Protein AF-A0A482TW90-F1 (afdb_monomer_lite)

Sequence (120 aa):
MTDFKKDTNNEIFQNAVLSLRLRFPVAEISRYTKESKGNISNFLNDKKPVPDTFLKTFAEAFKIDLKEFGYTNGLIKAETKNPPPESEGFFKEDYNRLINENDFLKETIRDLLKILVAKL

Secondary structure (DSSP, 8-state):
-------HHHHHHHHHHHHHT-SSHHHHHHHHH---HHHHHHHHTTSSPPPHHHHHHHHHHHT--GGGG--TTTTTS-S-S---TTHHHHHHHHHHHHHHH-HHHHHHHHHHHHHHHTT-

Organism: NCBI:txid2259594

Structure (mmCIF, N/CA/C/O backbone):
data_AF-A0A482TW90-F1
#
_entry.id   AF-A0A482TW90-F1
#
loop_
_atom_site.group_PDB
_atom_site.id
_atom_site.type_symbol
_atom_site.label_atom_id
_atom_site.label_alt_id
_atom_site.label_comp_id
_atom_site.label_asym_id
_atom_site.label_entity_id
_atom_site.label_seq_id
_atom_site.pdbx_PDB_ins_code
_atom_site.Cartn_x
_atom_site.Cartn_y
_atom_site.Cartn_z
_atom_site.occupancy
_atom_site.B_iso_or_equiv
_atom_site.auth_seq_id
_atom_site.auth_comp_id
_atom_site.auth_asym_id
_atom_site.auth_atom_id
_atom_site.pdbx_PDB_model_num
ATOM 1 N N . MET A 1 1 ? 16.167 -14.687 -19.739 1.00 35.12 1 MET A N 1
ATOM 2 C CA . MET A 1 1 ? 15.116 -13.861 -19.114 1.00 35.12 1 MET A CA 1
ATOM 3 C C . MET A 1 1 ? 15.840 -12.853 -18.252 1.00 35.12 1 MET A C 1
ATOM 5 O O . MET A 1 1 ? 16.715 -13.264 -17.508 1.00 35.12 1 MET A O 1
ATOM 9 N N . THR A 1 2 ? 15.604 -11.560 -18.446 1.00 42.88 2 THR A N 1
ATOM 10 C CA . THR A 1 2 ? 16.240 -10.531 -17.619 1.00 42.88 2 THR A CA 1
ATOM 11 C C . THR A 1 2 ? 15.508 -10.521 -16.286 1.00 42.88 2 THR A C 1
ATOM 13 O O . THR A 1 2 ? 14.333 -10.159 -16.249 1.00 42.88 2 THR A O 1
ATOM 16 N N . ASP A 1 3 ? 16.166 -10.973 -15.222 1.00 42.31 3 ASP A N 1
ATOM 17 C CA . ASP A 1 3 ? 15.658 -10.834 -13.862 1.00 42.31 3 ASP A CA 1
ATOM 18 C C . ASP A 1 3 ? 15.571 -9.337 -13.554 1.00 42.31 3 ASP A C 1
ATOM 20 O O . ASP A 1 3 ? 16.577 -8.666 -13.311 1.00 42.31 3 ASP A O 1
ATOM 24 N N . PHE A 1 4 ? 14.368 -8.772 -13.661 1.00 50.97 4 PHE A N 1
ATOM 25 C CA . PHE A 1 4 ? 14.131 -7.402 -13.239 1.00 50.97 4 PHE A CA 1
ATOM 26 C C . PHE A 1 4 ? 14.404 -7.346 -11.741 1.00 50.97 4 PHE A C 1
ATOM 28 O O . PHE A 1 4 ? 13.736 -8.009 -10.949 1.00 50.97 4 PHE A O 1
ATOM 35 N N . LYS A 1 5 ? 15.433 -6.582 -11.366 1.00 56.00 5 LYS A N 1
ATOM 36 C CA . LYS A 1 5 ? 15.773 -6.293 -9.977 1.00 56.00 5 LYS A CA 1
ATOM 37 C C . LYS A 1 5 ? 14.505 -5.779 -9.296 1.00 56.00 5 LYS A C 1
ATOM 39 O O . LYS A 1 5 ? 14.013 -4.712 -9.655 1.00 56.00 5 LYS A O 1
ATOM 44 N N . LYS A 1 6 ? 13.952 -6.586 -8.393 1.00 62.34 6 LYS A N 1
ATOM 45 C CA . LYS A 1 6 ? 12.717 -6.277 -7.677 1.00 62.34 6 LYS A CA 1
ATOM 46 C C . LYS A 1 6 ? 12.901 -4.940 -6.959 1.00 62.34 6 LYS A C 1
ATOM 48 O O . LYS A 1 6 ? 13.907 -4.738 -6.278 1.00 62.34 6 LYS A O 1
ATOM 53 N N . ASP A 1 7 ? 11.993 -4.006 -7.215 1.00 77.44 7 ASP A N 1
ATOM 54 C CA . ASP A 1 7 ? 12.087 -2.647 -6.691 1.00 77.44 7 ASP A CA 1
ATOM 55 C C . ASP A 1 7 ? 11.706 -2.653 -5.205 1.00 77.44 7 ASP A C 1
ATOM 57 O O . ASP A 1 7 ? 10.622 -3.113 -4.840 1.00 77.44 7 ASP A O 1
ATOM 61 N N . THR A 1 8 ? 12.589 -2.150 -4.340 1.00 84.69 8 THR A N 1
ATOM 62 C CA . THR A 1 8 ? 12.358 -2.059 -2.891 1.00 84.69 8 THR A CA 1
ATOM 63 C C . THR A 1 8 ? 11.050 -1.331 -2.569 1.00 84.69 8 THR A C 1
ATOM 65 O O . THR A 1 8 ? 10.336 -1.714 -1.643 1.00 84.69 8 THR A O 1
ATOM 68 N N . ASN A 1 9 ? 10.691 -0.314 -3.356 1.00 88.88 9 ASN A N 1
ATOM 69 C CA . ASN A 1 9 ? 9.462 0.447 -3.154 1.00 88.88 9 ASN A CA 1
ATOM 70 C C . ASN A 1 9 ? 8.214 -0.386 -3.442 1.00 88.88 9 ASN A C 1
ATOM 72 O O . ASN A 1 9 ? 7.200 -0.243 -2.754 1.00 88.88 9 ASN A O 1
ATOM 76 N N . ASN A 1 10 ? 8.287 -1.285 -4.423 1.00 90.25 10 ASN A N 1
ATOM 77 C CA . ASN A 1 10 ? 7.200 -2.212 -4.695 1.00 90.25 10 ASN A CA 1
ATOM 78 C C . ASN A 1 10 ? 7.014 -3.193 -3.540 1.00 90.25 10 ASN A C 1
ATOM 80 O O . ASN A 1 10 ? 5.879 -3.446 -3.145 1.00 90.25 10 ASN A O 1
ATOM 84 N N . GLU A 1 11 ? 8.108 -3.703 -2.967 1.00 88.94 11 GLU A N 1
ATOM 85 C CA . GLU A 1 11 ? 8.034 -4.608 -1.816 1.00 88.94 11 GLU A CA 1
ATOM 86 C C . GLU A 1 11 ? 7.395 -3.929 -0.604 1.00 88.94 11 GLU A C 1
ATOM 88 O O . GLU A 1 11 ? 6.459 -4.471 -0.015 1.00 88.94 11 GLU A O 1
ATOM 93 N N . ILE A 1 12 ? 7.846 -2.714 -0.277 1.00 90.19 12 ILE A N 1
ATOM 94 C CA . ILE A 1 12 ? 7.273 -1.881 0.789 1.00 90.19 12 ILE A CA 1
ATOM 95 C C . ILE A 1 12 ? 5.773 -1.704 0.569 1.00 90.19 12 ILE A C 1
ATOM 97 O O . ILE A 1 12 ? 4.971 -1.937 1.475 1.00 90.19 12 ILE A O 1
ATOM 101 N N . PHE A 1 13 ? 5.391 -1.310 -0.646 1.00 92.56 13 PHE A N 1
ATOM 102 C CA . PHE A 1 13 ? 4.000 -1.061 -0.989 1.00 92.56 13 PHE A CA 1
ATOM 103 C C . PHE A 1 13 ? 3.143 -2.325 -0.862 1.00 92.56 13 PHE A C 1
ATOM 105 O O . PHE A 1 13 ? 2.091 -2.289 -0.228 1.00 92.56 13 PHE A O 1
ATOM 112 N N . GLN A 1 14 ? 3.588 -3.452 -1.417 1.00 91.56 14 GLN A N 1
ATOM 113 C CA . GLN A 1 14 ? 2.855 -4.718 -1.352 1.00 91.56 14 GLN A CA 1
ATOM 114 C C . GLN A 1 14 ? 2.687 -5.200 0.093 1.00 91.56 14 GLN A C 1
ATOM 116 O O . GLN A 1 14 ? 1.577 -5.557 0.490 1.00 91.56 14 GLN A O 1
ATOM 121 N N . ASN A 1 15 ? 3.750 -5.146 0.898 1.00 90.00 15 ASN A N 1
ATOM 122 C CA . ASN A 1 15 ? 3.707 -5.528 2.310 1.00 90.00 15 ASN A CA 1
ATOM 123 C C . ASN A 1 15 ? 2.729 -4.653 3.106 1.00 90.00 15 ASN A C 1
ATOM 125 O O . ASN A 1 15 ? 1.932 -5.169 3.892 1.00 90.00 15 ASN A O 1
ATOM 129 N N . ALA A 1 16 ? 2.734 -3.343 2.856 1.00 90.44 16 ALA A N 1
ATOM 130 C CA . ALA A 1 16 ? 1.796 -2.420 3.481 1.00 90.44 16 ALA A CA 1
ATOM 131 C C . ALA A 1 16 ? 0.340 -2.677 3.049 1.00 90.44 16 ALA A C 1
ATOM 133 O O . ALA A 1 16 ? -0.580 -2.613 3.858 1.00 90.44 16 ALA A O 1
ATOM 134 N N . VAL A 1 17 ? 0.092 -3.019 1.783 1.00 91.75 17 VAL A N 1
ATOM 135 C CA . VAL A 1 17 ? -1.265 -3.354 1.319 1.00 91.75 17 VAL A CA 1
ATOM 136 C C . VAL A 1 17 ? -1.768 -4.661 1.939 1.00 91.75 17 VAL A C 1
ATOM 138 O O . VAL A 1 17 ? -2.946 -4.758 2.292 1.00 91.75 17 VAL A O 1
ATOM 141 N N . LEU A 1 18 ? -0.887 -5.649 2.119 1.00 88.44 18 LEU A N 1
ATOM 142 C CA . LEU A 1 18 ? -1.215 -6.905 2.796 1.00 88.44 18 LEU A CA 1
ATOM 143 C C . LEU A 1 18 ? -1.544 -6.695 4.282 1.00 88.44 18 LEU A C 1
ATOM 145 O O . LEU A 1 18 ? -2.489 -7.310 4.784 1.00 88.44 18 LEU A O 1
ATOM 149 N N . SER A 1 19 ? -0.815 -5.816 4.979 1.00 88.50 19 SER A N 1
ATOM 150 C CA . SER A 1 19 ? -1.060 -5.527 6.400 1.00 88.50 19 SER A CA 1
ATOM 151 C C . SER A 1 19 ? -2.399 -4.821 6.632 1.00 88.50 19 SER A C 1
ATOM 153 O O . SER A 1 19 ? -3.099 -5.134 7.595 1.00 88.50 19 SER A O 1
ATOM 155 N N . LEU A 1 20 ? -2.810 -3.949 5.706 1.00 86.94 20 LEU A N 1
ATOM 156 C CA . LEU A 1 20 ? -4.090 -3.238 5.756 1.00 86.94 20 LEU A CA 1
ATOM 157 C C . LEU A 1 20 ? -5.318 -4.144 5.563 1.00 86.94 20 LEU A C 1
ATOM 159 O O . LEU A 1 20 ? -6.428 -3.727 5.891 1.00 86.94 20 LEU A O 1
ATOM 163 N N . ARG A 1 21 ? -5.148 -5.367 5.030 1.00 88.94 21 ARG A N 1
ATOM 164 C CA . ARG A 1 21 ? -6.228 -6.353 4.799 1.00 88.94 21 ARG A CA 1
ATOM 165 C C . ARG A 1 21 ? -7.467 -5.765 4.101 1.00 88.94 21 ARG A C 1
ATOM 167 O O . ARG A 1 21 ? -8.605 -6.097 4.439 1.00 88.94 21 ARG A O 1
ATOM 174 N N . LEU A 1 22 ? -7.246 -4.890 3.120 1.00 87.81 22 LEU A N 1
ATOM 175 C CA . LEU A 1 22 ? -8.318 -4.231 2.369 1.00 87.81 22 LEU A CA 1
ATOM 176 C C . LEU A 1 22 ? -9.152 -5.259 1.596 1.00 87.81 22 LEU A C 1
ATOM 178 O O . LEU A 1 22 ? -8.611 -6.194 1.002 1.00 87.81 22 LEU A O 1
ATOM 182 N N . ARG A 1 23 ? -10.473 -5.060 1.547 1.00 89.88 23 ARG A N 1
ATOM 183 C CA . ARG A 1 23 ? -11.378 -5.966 0.823 1.00 89.88 23 ARG A CA 1
ATOM 184 C C . ARG A 1 23 ? -11.230 -5.801 -0.689 1.00 89.88 23 ARG A C 1
ATOM 186 O O . ARG A 1 23 ? -11.295 -6.783 -1.424 1.00 89.88 23 ARG A O 1
ATOM 193 N N . PHE A 1 24 ? -11.027 -4.566 -1.149 1.00 93.12 24 PHE A N 1
ATOM 194 C CA . PHE A 1 24 ? -10.839 -4.222 -2.558 1.00 93.12 24 PHE A CA 1
ATOM 195 C C . PHE A 1 24 ? -9.628 -3.290 -2.731 1.00 93.12 24 PHE A C 1
ATOM 197 O O . PHE A 1 24 ? -9.802 -2.115 -3.070 1.00 93.12 24 PHE A O 1
ATOM 204 N N . PRO A 1 25 ? -8.390 -3.789 -2.550 1.00 91.56 25 PRO A N 1
ATOM 205 C CA . PRO A 1 25 ? -7.192 -2.958 -2.407 1.00 91.56 25 PRO A CA 1
ATOM 206 C C . PRO A 1 25 ? -7.008 -1.962 -3.554 1.00 91.56 25 PRO A C 1
ATOM 208 O O . PRO A 1 25 ? -6.849 -0.772 -3.317 1.00 91.56 25 PRO A O 1
ATOM 211 N N . VAL A 1 26 ? -7.130 -2.400 -4.810 1.00 93.94 26 VAL A N 1
ATOM 212 C CA . VAL A 1 26 ? -6.960 -1.511 -5.975 1.00 93.94 26 VAL A CA 1
ATOM 213 C C . VAL A 1 26 ? -7.982 -0.369 -5.987 1.00 93.94 26 VAL A C 1
ATOM 215 O O . VAL A 1 26 ? -7.635 0.773 -6.285 1.00 93.94 26 VAL A O 1
ATOM 218 N N . ALA A 1 27 ? -9.248 -0.663 -5.687 1.00 93.94 27 ALA A N 1
ATOM 219 C CA . ALA A 1 27 ? -10.315 0.332 -5.731 1.00 93.94 27 ALA A CA 1
ATOM 220 C C . ALA A 1 27 ? -10.238 1.301 -4.546 1.00 93.94 27 ALA A C 1
ATOM 222 O O . ALA A 1 27 ? -10.425 2.503 -4.729 1.00 93.94 27 ALA A O 1
ATOM 223 N N . GLU A 1 28 ? -9.944 0.781 -3.356 1.00 93.50 28 GLU A N 1
ATOM 224 C CA . GLU A 1 28 ? -9.814 1.569 -2.135 1.00 93.50 28 GLU A CA 1
ATOM 225 C C . GLU A 1 28 ? -8.600 2.492 -2.215 1.00 93.50 28 GLU A C 1
ATOM 227 O O . GLU A 1 28 ? -8.752 3.704 -2.085 1.00 93.50 28 GLU A O 1
ATOM 232 N N . ILE A 1 29 ? -7.423 1.960 -2.553 1.00 94.81 29 ILE A N 1
ATOM 233 C CA . ILE A 1 29 ? -6.204 2.761 -2.713 1.00 94.81 29 ILE A CA 1
ATOM 234 C C . ILE A 1 29 ? -6.427 3.849 -3.762 1.00 94.81 29 ILE A C 1
ATOM 236 O O . ILE A 1 29 ? -6.146 5.008 -3.487 1.00 94.81 29 ILE A O 1
ATOM 240 N N . SER A 1 30 ? -7.025 3.516 -4.912 1.00 95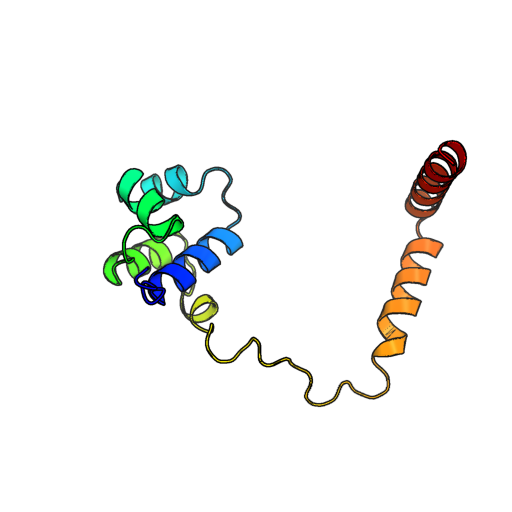.69 30 SER A N 1
ATOM 24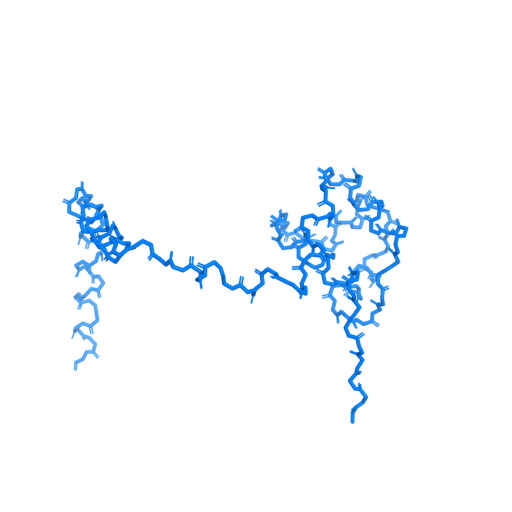1 C CA . SER A 1 30 ? -7.327 4.489 -5.974 1.00 95.69 30 SER A CA 1
ATOM 242 C C . SER A 1 30 ? -8.209 5.633 -5.483 1.00 95.69 30 SER A C 1
ATOM 244 O O . SER A 1 30 ? -7.979 6.791 -5.825 1.00 95.69 30 SER A O 1
ATOM 246 N N . ARG A 1 31 ? -9.199 5.328 -4.640 1.00 94.62 31 ARG A N 1
ATOM 247 C CA . ARG A 1 31 ? -10.097 6.333 -4.070 1.00 94.62 31 ARG A CA 1
ATOM 248 C C . ARG A 1 31 ? -9.370 7.282 -3.117 1.00 94.62 31 ARG A C 1
ATOM 250 O O . ARG A 1 31 ? -9.657 8.476 -3.139 1.00 94.62 31 ARG A O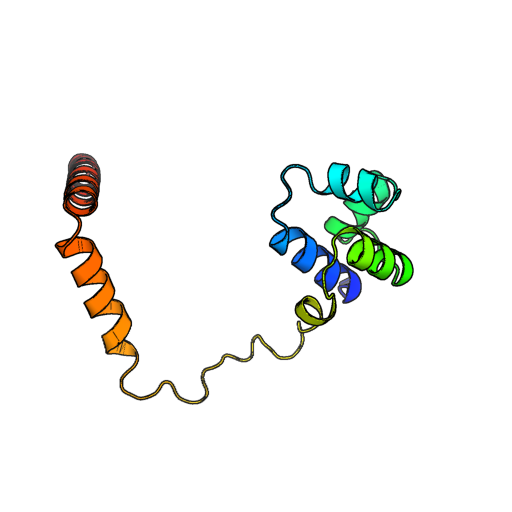 1
ATOM 257 N N . TYR A 1 32 ? -8.466 6.764 -2.289 1.00 92.94 32 TYR A N 1
ATOM 258 C CA . TYR A 1 32 ? -7.778 7.553 -1.265 1.00 92.94 32 TYR A CA 1
ATOM 259 C C . TYR A 1 32 ? -6.565 8.320 -1.801 1.00 92.94 32 TYR A C 1
ATOM 261 O O . TYR A 1 32 ? -6.353 9.466 -1.414 1.00 92.94 32 TYR A O 1
ATOM 269 N N . THR A 1 33 ? -5.803 7.735 -2.725 1.00 92.94 33 THR A N 1
ATOM 270 C CA . THR A 1 33 ? -4.595 8.358 -3.293 1.00 92.94 33 THR A CA 1
ATOM 271 C C . THR A 1 33 ? -4.865 9.144 -4.574 1.00 92.94 33 THR A C 1
ATOM 273 O O . THR A 1 33 ? -3.980 9.848 -5.049 1.00 92.94 33 THR A O 1
ATOM 276 N N . LYS A 1 34 ? -6.079 9.040 -5.141 1.00 92.88 34 LYS A N 1
ATOM 277 C CA . LYS A 1 34 ? -6.465 9.584 -6.459 1.00 92.88 34 LYS A CA 1
ATOM 278 C C . LYS A 1 34 ? -5.637 9.035 -7.630 1.00 92.88 34 LYS A C 1
ATOM 280 O O . LYS A 1 34 ? -5.717 9.558 -8.738 1.00 92.88 34 LYS A O 1
ATOM 285 N N . GLU A 1 35 ? -4.879 7.966 -7.406 1.00 93.94 35 GLU A N 1
ATOM 286 C CA . GLU A 1 35 ? -4.100 7.292 -8.438 1.00 93.94 35 GLU A CA 1
ATOM 287 C C . GLU A 1 35 ? -4.995 6.388 -9.296 1.00 93.94 35 GLU A C 1
ATOM 289 O O . GLU A 1 35 ? -6.024 5.870 -8.841 1.00 93.94 35 GLU A O 1
ATOM 294 N N . SER A 1 36 ? -4.611 6.158 -10.553 1.00 95.62 36 SER A N 1
ATOM 295 C CA . SER A 1 36 ? -5.404 5.303 -11.437 1.00 95.62 36 SER A CA 1
ATOM 296 C C . SER A 1 36 ? -5.376 3.837 -10.982 1.00 95.62 36 SER A C 1
ATOM 298 O O . SER A 1 36 ? -4.330 3.286 -10.629 1.00 95.62 36 SER A O 1
ATOM 300 N N . LYS A 1 37 ? -6.526 3.154 -11.066 1.00 94.56 37 LYS A N 1
ATOM 301 C CA . LYS A 1 37 ? -6.637 1.712 -10.764 1.00 94.56 37 LYS A CA 1
ATOM 302 C C . LYS A 1 37 ? -5.644 0.873 -11.574 1.00 94.56 37 LYS A C 1
ATOM 304 O O . LYS A 1 37 ? -5.092 -0.095 -11.062 1.00 94.56 37 LYS A O 1
ATOM 309 N N . GLY A 1 38 ? -5.402 1.263 -12.828 1.00 95.81 38 GLY A N 1
ATOM 310 C CA . GLY A 1 38 ? -4.426 0.612 -13.698 1.00 95.81 38 GLY A CA 1
ATOM 311 C C . GLY A 1 38 ? -2.998 0.732 -13.165 1.00 95.81 38 GLY A C 1
ATOM 312 O O . GLY A 1 38 ? -2.281 -0.264 -13.131 1.00 95.81 38 GLY A O 1
ATOM 313 N N . ASN A 1 39 ? -2.589 1.914 -12.693 1.00 93.44 39 ASN A N 1
ATOM 314 C CA . ASN A 1 39 ? -1.265 2.094 -12.095 1.00 93.44 39 ASN A CA 1
ATOM 315 C C . ASN A 1 39 ? -1.122 1.319 -10.786 1.00 93.44 39 ASN A C 1
ATOM 317 O O . ASN A 1 39 ? -0.159 0.575 -10.652 1.00 93.44 39 ASN A O 1
ATOM 321 N N . ILE A 1 40 ? -2.113 1.371 -9.893 1.00 94.50 40 ILE A N 1
ATOM 322 C CA . ILE A 1 40 ? -2.087 0.587 -8.646 1.00 94.50 40 ILE A CA 1
ATOM 323 C C . ILE A 1 40 ? -1.999 -0.913 -8.936 1.00 94.50 40 ILE A C 1
ATOM 325 O O . ILE A 1 40 ? -1.203 -1.619 -8.323 1.00 94.50 40 ILE A O 1
ATOM 329 N N . SER A 1 41 ? -2.765 -1.407 -9.911 1.00 94.94 41 SER A N 1
ATOM 330 C CA . SER A 1 41 ? -2.661 -2.800 -10.344 1.00 94.94 41 SER A CA 1
ATOM 331 C C . SER A 1 41 ? -1.269 -3.122 -10.889 1.00 94.94 41 SER A C 1
ATOM 333 O O . SER A 1 41 ? -0.770 -4.217 -10.659 1.00 94.94 41 SER A O 1
ATOM 335 N N . ASN A 1 42 ? -0.627 -2.208 -11.616 1.00 94.12 42 ASN A N 1
ATOM 336 C CA . ASN A 1 42 ? 0.729 -2.430 -12.117 1.00 94.12 42 ASN A CA 1
ATOM 337 C C . ASN A 1 42 ? 1.768 -2.455 -10.989 1.00 94.12 42 ASN A C 1
ATOM 339 O O . ASN A 1 42 ? 2.679 -3.276 -11.046 1.00 94.12 42 ASN A O 1
ATOM 343 N N . PHE A 1 43 ? 1.605 -1.610 -9.971 1.00 93.25 43 PHE A N 1
ATOM 344 C CA . PHE A 1 43 ? 2.450 -1.568 -8.777 1.00 93.25 43 PHE A CA 1
ATOM 345 C C . PHE A 1 43 ? 2.355 -2.861 -7.958 1.00 93.25 43 PHE A C 1
ATOM 347 O O . PHE A 1 43 ? 3.370 -3.445 -7.595 1.00 93.25 43 PHE A O 1
ATOM 354 N N . LEU A 1 44 ? 1.136 -3.358 -7.728 1.00 91.12 44 LEU A N 1
ATOM 355 C CA . LEU A 1 44 ? 0.908 -4.596 -6.972 1.00 91.12 44 LEU A CA 1
ATOM 356 C C . LEU A 1 44 ? 1.401 -5.861 -7.687 1.00 91.12 44 LEU A C 1
ATOM 358 O O . LEU A 1 44 ? 1.611 -6.872 -7.033 1.00 91.12 44 LEU A O 1
ATOM 362 N N . ASN A 1 45 ? 1.547 -5.824 -9.014 1.00 90.44 45 ASN A N 1
ATOM 363 C CA . ASN A 1 45 ? 1.976 -6.972 -9.821 1.00 90.44 45 ASN A CA 1
ATOM 364 C C . ASN A 1 45 ? 3.419 -6.841 -10.336 1.00 90.44 45 ASN A C 1
ATOM 366 O O . ASN A 1 45 ? 3.774 -7.522 -11.297 1.00 90.44 45 ASN A O 1
ATOM 370 N N . ASP A 1 46 ? 4.213 -5.916 -9.789 1.00 88.31 46 ASP A N 1
ATOM 371 C CA . ASP A 1 46 ? 5.602 -5.668 -10.207 1.00 88.31 46 ASP A CA 1
ATOM 372 C C . ASP A 1 46 ? 5.792 -5.370 -11.704 1.00 88.31 46 ASP A C 1
ATOM 374 O O . ASP A 1 46 ? 6.866 -5.549 -12.273 1.00 88.31 46 ASP A O 1
ATOM 378 N N . LYS A 1 47 ? 4.748 -4.854 -12.364 1.00 89.00 47 LYS A N 1
ATOM 379 C CA . LYS A 1 47 ? 4.799 -4.461 -13.783 1.00 89.00 47 LYS A CA 1
ATOM 380 C C . LYS A 1 47 ? 5.365 -3.059 -13.980 1.00 89.00 47 LYS A C 1
ATOM 382 O O . LYS A 1 47 ? 5.812 -2.727 -15.076 1.00 89.00 47 LYS A O 1
ATOM 387 N N . LYS A 1 48 ? 5.274 -2.214 -12.951 1.00 90.00 48 LYS A N 1
ATOM 388 C CA . LYS A 1 48 ? 5.838 -0.862 -12.921 1.00 90.00 48 LYS A CA 1
ATOM 389 C C . LYS A 1 48 ? 6.457 -0.589 -11.547 1.00 90.00 48 LYS A C 1
AT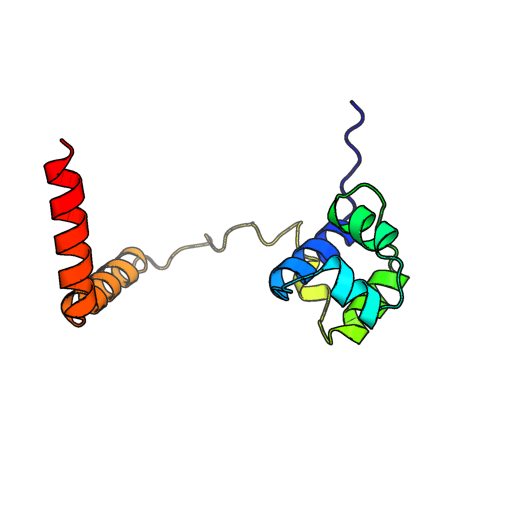OM 391 O O . LYS A 1 48 ? 5.879 -1.036 -10.553 1.00 90.00 48 LYS A O 1
ATOM 396 N N . PRO A 1 49 ? 7.571 0.158 -11.490 1.00 90.00 49 PRO A N 1
ATOM 397 C CA . PRO A 1 49 ? 8.136 0.615 -10.230 1.00 90.00 49 PRO A CA 1
ATOM 398 C C . PRO A 1 49 ? 7.191 1.611 -9.555 1.00 90.00 49 PRO A C 1
ATOM 400 O O . PRO A 1 49 ? 6.515 2.400 -10.228 1.00 90.00 49 PRO A O 1
ATOM 403 N N . VAL A 1 50 ? 7.145 1.566 -8.228 1.00 91.44 50 VAL A N 1
ATOM 404 C CA . VAL A 1 50 ? 6.352 2.464 -7.397 1.00 91.44 50 VAL A CA 1
ATOM 405 C C . VAL A 1 50 ? 7.137 3.759 -7.151 1.00 91.44 50 VAL A C 1
ATOM 407 O O . VAL A 1 50 ? 8.205 3.721 -6.536 1.00 91.44 50 VAL A O 1
ATOM 410 N N . PRO A 1 51 ? 6.615 4.927 -7.570 1.00 92.25 51 PRO A N 1
ATOM 411 C CA . PRO A 1 51 ? 7.258 6.207 -7.290 1.00 92.25 51 PRO A CA 1
ATOM 412 C C . PRO A 1 51 ? 7.286 6.526 -5.788 1.00 92.25 51 PRO A C 1
ATOM 414 O O . PRO A 1 51 ? 6.283 6.344 -5.095 1.00 92.25 51 PRO A O 1
ATOM 417 N N . ASP A 1 52 ? 8.378 7.120 -5.298 1.00 90.69 52 ASP A N 1
ATOM 418 C CA . ASP A 1 52 ? 8.488 7.572 -3.899 1.00 90.69 52 ASP A CA 1
ATOM 419 C C . ASP A 1 52 ? 7.385 8.566 -3.510 1.00 90.69 52 ASP A C 1
ATOM 421 O O . ASP A 1 52 ? 6.893 8.575 -2.382 1.00 90.69 52 ASP A O 1
ATOM 425 N N . THR A 1 53 ? 6.980 9.419 -4.454 1.00 92.19 53 THR A N 1
ATOM 426 C CA . THR A 1 53 ? 5.894 10.387 -4.262 1.00 92.19 53 THR A CA 1
ATOM 427 C C . THR A 1 53 ? 4.566 9.690 -3.997 1.00 92.19 53 THR A C 1
ATOM 429 O O . THR A 1 53 ? 3.848 10.083 -3.080 1.00 92.19 53 THR A O 1
ATOM 432 N N . PHE A 1 54 ? 4.270 8.621 -4.740 1.00 94.25 54 PHE A N 1
ATOM 433 C CA . PHE A 1 54 ? 3.072 7.818 -4.530 1.00 94.25 54 PHE A CA 1
ATOM 434 C C . PHE A 1 54 ? 3.110 7.105 -3.178 1.00 94.25 54 PHE A C 1
ATOM 436 O O . PHE A 1 54 ? 2.111 7.126 -2.463 1.00 94.25 54 PHE A O 1
ATOM 443 N N . LEU A 1 55 ? 4.253 6.522 -2.797 1.00 91.75 55 LEU A N 1
ATOM 444 C CA . LEU A 1 55 ? 4.416 5.888 -1.487 1.00 91.75 55 LEU A CA 1
ATOM 445 C C . LEU A 1 55 ? 4.106 6.861 -0.349 1.00 91.75 55 LEU A C 1
ATOM 447 O O . LEU A 1 55 ? 3.336 6.520 0.544 1.00 91.75 55 LEU A O 1
ATOM 451 N N . LYS A 1 56 ? 4.632 8.088 -0.40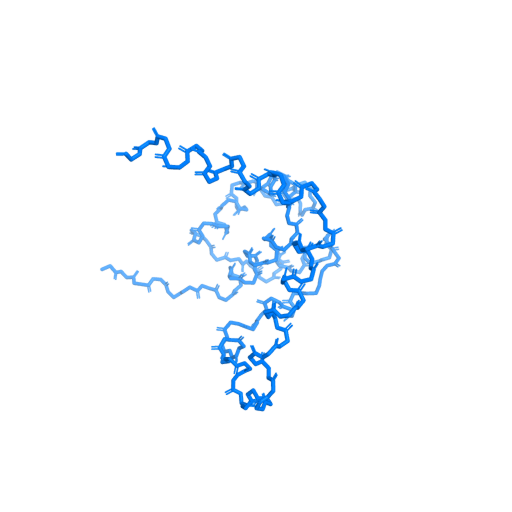6 1.00 92.00 56 LYS A N 1
ATOM 452 C CA . LYS A 1 56 ? 4.330 9.125 0.593 1.00 92.00 56 LYS A CA 1
ATOM 453 C C . LYS A 1 56 ? 2.836 9.437 0.660 1.00 92.00 56 LYS A C 1
ATOM 455 O O . LYS A 1 56 ? 2.261 9.396 1.742 1.00 92.00 56 LYS A O 1
ATOM 460 N N . THR A 1 57 ? 2.188 9.665 -0.484 1.00 93.38 57 THR A N 1
ATOM 461 C CA . THR A 1 57 ? 0.737 9.918 -0.532 1.00 93.38 57 THR A CA 1
ATOM 462 C C . THR A 1 57 ? -0.073 8.740 0.009 1.00 93.38 57 THR A C 1
ATOM 464 O O . THR A 1 57 ? -1.053 8.937 0.721 1.00 93.38 57 THR A O 1
ATOM 467 N N . PHE A 1 58 ? 0.330 7.508 -0.299 1.00 94.12 58 PHE A N 1
ATOM 468 C CA . PHE A 1 58 ? -0.291 6.302 0.238 1.00 94.12 58 PHE A CA 1
ATOM 469 C C . PHE A 1 58 ? -0.122 6.207 1.762 1.00 94.12 58 PHE A C 1
ATOM 471 O O . PHE A 1 58 ? -1.102 5.975 2.468 1.00 94.12 58 PHE A O 1
ATOM 478 N N . ALA A 1 59 ? 1.081 6.461 2.277 1.00 92.88 59 ALA A N 1
ATOM 479 C CA . ALA A 1 59 ? 1.367 6.464 3.709 1.00 92.88 59 ALA A CA 1
ATOM 480 C C . ALA A 1 59 ? 0.506 7.479 4.468 1.00 92.88 59 ALA A C 1
ATOM 482 O O . ALA A 1 59 ? -0.105 7.150 5.483 1.00 92.88 59 ALA A O 1
ATOM 483 N N . GLU A 1 60 ? 0.404 8.698 3.936 1.00 93.31 60 GLU A N 1
ATOM 484 C CA . GLU A 1 60 ? -0.425 9.768 4.494 1.00 93.31 60 GLU A CA 1
ATOM 485 C C . GLU A 1 60 ? -1.916 9.413 4.459 1.00 93.31 60 GLU A C 1
ATOM 487 O O . GLU A 1 60 ? -2.628 9.609 5.446 1.00 93.31 60 GLU A O 1
ATOM 492 N N . ALA A 1 61 ? -2.390 8.849 3.345 1.00 92.38 61 ALA A N 1
ATOM 493 C CA . ALA A 1 61 ? -3.793 8.504 3.157 1.00 92.38 61 ALA A CA 1
ATOM 494 C C . ALA A 1 61 ? -4.272 7.399 4.110 1.00 92.38 61 ALA A C 1
ATOM 496 O O . ALA A 1 61 ? -5.398 7.458 4.608 1.00 92.38 61 ALA A O 1
ATOM 497 N N . PHE A 1 62 ? -3.416 6.413 4.381 1.00 91.62 62 PHE A N 1
ATOM 498 C CA . PHE A 1 62 ? -3.724 5.287 5.264 1.00 91.62 62 PHE A CA 1
ATOM 499 C C . PHE A 1 62 ? -3.170 5.455 6.685 1.00 91.62 62 PHE A C 1
ATOM 501 O O . PHE A 1 62 ? -3.427 4.605 7.533 1.00 91.62 62 PHE A O 1
ATOM 508 N N . LYS A 1 63 ? -2.476 6.568 6.968 1.00 91.56 63 LYS A N 1
ATOM 509 C CA . LYS A 1 63 ? -1.841 6.881 8.260 1.00 91.56 63 LYS A CA 1
ATOM 510 C C . LYS A 1 63 ? -0.928 5.756 8.762 1.00 91.56 63 LYS A C 1
ATOM 512 O O . LYS A 1 63 ? -0.991 5.376 9.928 1.00 91.56 63 LYS A O 1
ATOM 517 N N . ILE A 1 64 ? -0.094 5.231 7.869 1.00 88.81 64 ILE A N 1
ATOM 518 C CA . ILE A 1 64 ? 0.858 4.151 8.158 1.00 88.81 64 ILE A CA 1
ATOM 519 C C . ILE A 1 64 ? 2.301 4.661 8.089 1.00 88.81 64 ILE A C 1
ATOM 521 O O . ILE A 1 64 ? 2.603 5.560 7.302 1.00 88.81 64 ILE A O 1
ATOM 525 N N . ASP A 1 65 ? 3.205 4.069 8.874 1.00 87.38 65 ASP A N 1
ATOM 526 C CA . ASP A 1 65 ? 4.644 4.320 8.746 1.00 87.38 65 ASP A CA 1
ATOM 527 C C . ASP A 1 65 ? 5.272 3.304 7.782 1.00 87.38 65 ASP A C 1
ATOM 529 O O . ASP A 1 65 ? 5.350 2.108 8.059 1.00 87.38 65 ASP A O 1
ATOM 533 N N . LEU A 1 66 ? 5.749 3.781 6.629 1.00 82.38 66 LEU A N 1
ATOM 534 C CA . LEU A 1 66 ? 6.371 2.924 5.618 1.00 82.38 66 LEU A CA 1
ATOM 535 C C . LEU A 1 66 ? 7.692 2.295 6.072 1.00 82.38 66 LEU A C 1
ATOM 537 O O . LEU A 1 66 ? 8.122 1.299 5.487 1.00 82.38 66 LEU A O 1
ATOM 541 N N . LYS A 1 67 ? 8.338 2.846 7.107 1.00 81.44 67 LYS A N 1
ATOM 542 C CA . LYS A 1 67 ? 9.587 2.296 7.651 1.00 81.44 67 LYS A CA 1
ATOM 543 C C . LYS A 1 67 ? 9.400 0.893 8.217 1.00 81.44 67 LYS A C 1
ATOM 545 O O . LYS A 1 67 ? 10.334 0.099 8.149 1.00 81.44 67 LYS A O 1
ATOM 550 N N . GLU A 1 68 ? 8.202 0.568 8.700 1.00 78.12 68 GLU A N 1
ATOM 551 C CA . GLU A 1 68 ? 7.864 -0.767 9.207 1.00 78.12 68 GLU A CA 1
ATOM 552 C C . GLU A 1 68 ? 7.913 -1.840 8.108 1.00 78.12 68 GLU A C 1
ATOM 554 O O . GLU A 1 68 ? 8.126 -3.016 8.390 1.00 78.12 68 GLU A O 1
ATOM 559 N N . PHE A 1 69 ? 7.790 -1.433 6.842 1.00 81.38 69 PHE A N 1
ATOM 560 C CA . PHE A 1 69 ? 7.733 -2.334 5.690 1.00 81.38 69 PHE A CA 1
ATOM 561 C C . PHE A 1 69 ? 9.022 -2.325 4.848 1.00 81.38 69 PHE A C 1
ATOM 563 O O . PHE A 1 69 ? 9.144 -3.115 3.914 1.00 81.38 69 PHE A O 1
ATOM 570 N N . GLY A 1 70 ? 9.990 -1.454 5.177 1.00 64.12 70 GLY A N 1
ATOM 571 C CA . GLY A 1 70 ? 11.248 -1.239 4.441 1.00 64.12 70 GLY A CA 1
ATOM 572 C C . GLY A 1 70 ? 12.405 -2.184 4.774 1.00 64.12 70 GLY A C 1
ATOM 573 O O . GLY A 1 70 ? 13.482 -2.054 4.194 1.00 64.12 70 GLY A O 1
ATOM 574 N N . TYR A 1 71 ? 12.216 -3.140 5.685 1.00 54.44 71 TYR A N 1
ATOM 575 C CA . TYR A 1 71 ? 13.276 -4.045 6.140 1.00 54.44 71 TYR A CA 1
ATOM 576 C C . TYR A 1 71 ? 13.200 -5.438 5.497 1.00 54.44 71 TYR A C 1
ATOM 578 O O . TYR A 1 71 ? 13.036 -6.438 6.190 1.00 54.44 71 TYR A O 1
ATOM 586 N N . THR A 1 72 ? 13.414 -5.546 4.184 1.00 53.66 72 THR A N 1
ATOM 587 C CA . THR A 1 72 ? 13.583 -6.854 3.509 1.00 53.66 72 THR A CA 1
ATOM 588 C C . THR A 1 72 ? 15.041 -7.268 3.276 1.00 53.66 72 THR A C 1
ATOM 590 O O . THR A 1 72 ? 15.284 -8.265 2.611 1.00 53.66 72 THR A O 1
ATOM 593 N N . ASN A 1 73 ? 16.030 -6.598 3.891 1.00 45.91 73 ASN A N 1
ATOM 594 C CA . ASN A 1 73 ? 17.446 -7.013 3.814 1.00 45.91 73 ASN A CA 1
ATOM 595 C C . ASN A 1 73 ? 18.113 -7.363 5.162 1.00 45.91 73 ASN A C 1
ATOM 597 O O . ASN A 1 73 ? 19.337 -7.459 5.237 1.00 45.91 73 ASN A O 1
ATOM 601 N N . GLY A 1 74 ? 17.346 -7.603 6.235 1.00 42.12 74 GLY A N 1
ATOM 602 C CA . GLY A 1 74 ? 17.962 -7.952 7.527 1.00 42.12 74 GLY A CA 1
ATOM 603 C C . GLY A 1 74 ? 17.101 -8.620 8.599 1.00 42.12 74 GLY A C 1
ATOM 604 O O . GLY A 1 74 ? 17.681 -9.187 9.519 1.00 42.12 74 GLY A O 1
ATOM 605 N N . LEU A 1 75 ? 15.768 -8.618 8.493 1.00 42.59 75 LEU A N 1
ATOM 606 C CA . LEU A 1 75 ? 14.874 -9.155 9.539 1.00 42.59 75 LEU A CA 1
ATOM 607 C C . LEU A 1 75 ? 14.123 -10.434 9.133 1.00 42.59 75 LEU A C 1
ATOM 609 O O . LEU A 1 75 ? 13.179 -10.845 9.792 1.00 42.59 75 LEU A O 1
ATOM 613 N N . ILE A 1 76 ? 14.626 -11.130 8.108 1.00 44.00 76 ILE A N 1
ATOM 614 C CA . ILE A 1 76 ? 14.587 -12.601 8.072 1.00 44.00 76 ILE A CA 1
ATOM 615 C C . ILE A 1 76 ? 16.017 -13.134 8.281 1.00 44.00 76 ILE A C 1
ATOM 617 O O . ILE A 1 76 ? 16.464 -14.091 7.662 1.00 44.00 76 ILE A O 1
ATOM 621 N N . LYS A 1 77 ? 16.801 -12.492 9.154 1.00 40.88 77 LYS A N 1
ATOM 622 C CA . LYS A 1 77 ? 17.685 -13.267 10.020 1.00 40.88 77 LYS A CA 1
ATOM 623 C C . LYS A 1 77 ? 16.872 -13.503 11.265 1.00 40.88 77 LYS A C 1
ATOM 625 O O . LYS A 1 77 ? 16.593 -12.566 12.001 1.00 40.88 77 LYS A O 1
ATOM 630 N N . ALA A 1 78 ? 16.449 -14.748 11.399 1.00 43.44 78 ALA A N 1
ATOM 631 C CA . ALA A 1 78 ? 15.837 -15.293 12.579 1.00 43.44 78 ALA A CA 1
ATOM 632 C C . ALA A 1 78 ? 16.313 -14.583 13.857 1.00 43.44 78 ALA A C 1
ATOM 634 O O . ALA A 1 78 ? 17.519 -14.483 14.115 1.00 43.44 78 ALA A O 1
ATOM 635 N N . GLU A 1 79 ? 15.366 -14.213 14.712 1.00 38.41 79 GLU A N 1
ATOM 636 C CA . GLU A 1 79 ? 15.578 -14.301 16.154 1.00 38.41 79 GLU A CA 1
ATOM 637 C C . GLU A 1 79 ? 15.767 -15.787 16.532 1.00 38.41 79 GLU A C 1
ATOM 639 O O . GLU A 1 79 ? 15.002 -16.394 17.262 1.00 38.41 79 GLU A O 1
ATOM 644 N N . THR A 1 80 ? 16.813 -16.405 15.986 1.00 43.28 80 THR A N 1
ATOM 645 C CA . THR A 1 80 ? 17.488 -17.579 16.524 1.00 43.28 80 THR A CA 1
ATOM 646 C C . THR A 1 80 ? 18.901 -17.122 16.843 1.00 43.28 80 THR A C 1
ATOM 648 O O . THR A 1 80 ? 19.883 -17.535 16.227 1.00 43.28 80 THR A O 1
ATOM 651 N N . LYS A 1 81 ? 19.017 -16.196 17.790 1.00 44.28 81 LYS A N 1
ATOM 652 C CA . LYS A 1 81 ? 20.234 -16.094 18.589 1.00 44.28 81 LYS A CA 1
ATOM 653 C C . LYS A 1 81 ? 19.847 -16.496 19.998 1.00 44.28 81 LYS A C 1
ATOM 655 O O . LYS A 1 81 ? 19.494 -15.658 20.812 1.00 44.28 81 LYS A O 1
ATOM 660 N N . ASN A 1 82 ? 19.903 -17.813 20.191 1.00 48.91 82 ASN A N 1
ATOM 661 C CA . ASN A 1 82 ? 19.580 -18.567 21.395 1.00 48.91 82 ASN A CA 1
ATOM 662 C C . ASN A 1 82 ? 18.099 -18.505 21.790 1.00 48.91 82 ASN A C 1
ATOM 664 O O . ASN A 1 82 ? 17.710 -17.599 22.526 1.00 48.91 82 ASN A O 1
ATOM 668 N N . PRO A 1 83 ? 17.272 -19.491 21.381 1.00 47.81 83 PRO A N 1
ATOM 669 C CA . PRO A 1 83 ? 16.131 -19.832 22.221 1.00 47.81 83 PRO A CA 1
ATOM 670 C C . PRO A 1 83 ? 16.652 -20.017 23.659 1.00 47.81 83 PRO A C 1
ATOM 672 O O . PRO A 1 83 ? 17.651 -20.725 23.840 1.00 47.81 83 PRO A O 1
ATOM 675 N N . PRO A 1 84 ? 16.052 -19.387 24.689 1.00 50.34 84 PRO A N 1
ATOM 676 C CA . PRO A 1 84 ? 16.301 -19.841 26.046 1.00 50.34 84 PRO A CA 1
ATOM 677 C C . PRO A 1 84 ? 15.989 -21.346 26.062 1.00 50.34 84 PRO A C 1
ATOM 679 O O . PRO A 1 84 ? 15.005 -21.748 25.420 1.00 50.34 84 PRO A O 1
ATOM 682 N N . PRO A 1 85 ? 16.802 -22.180 26.738 1.00 52.62 85 PRO A N 1
ATOM 683 C CA . PRO A 1 85 ? 16.694 -23.647 26.713 1.00 52.62 85 PRO A CA 1
ATOM 684 C C . PRO A 1 85 ? 15.344 -24.206 27.215 1.00 52.62 85 PRO A C 1
ATOM 686 O O . PRO A 1 85 ? 15.175 -25.411 27.334 1.00 52.62 85 PRO A O 1
ATOM 689 N N . GLU A 1 86 ? 14.368 -23.340 27.475 1.00 51.50 86 GLU A N 1
ATOM 690 C CA . GLU A 1 86 ? 13.070 -23.612 28.083 1.00 51.50 86 GLU A CA 1
ATOM 691 C C . GLU A 1 86 ? 11.889 -23.371 27.111 1.00 51.50 86 GLU A C 1
ATOM 693 O O . GLU A 1 86 ? 10.739 -23.666 27.428 1.00 51.50 86 GLU A O 1
ATOM 698 N N . SER A 1 87 ? 12.139 -22.864 25.896 1.00 49.66 87 SER A N 1
ATOM 699 C CA . SER A 1 87 ? 11.077 -22.443 24.956 1.00 49.66 87 SER A CA 1
ATOM 700 C C . SER A 1 87 ? 10.397 -23.569 24.156 1.00 49.66 87 SER A C 1
ATOM 702 O O . SER A 1 87 ? 9.364 -23.328 23.533 1.00 49.66 87 SER A O 1
ATOM 704 N N . GLU A 1 88 ? 10.888 -24.811 24.218 1.00 48.53 88 GLU A N 1
ATOM 705 C CA . GLU A 1 88 ? 10.183 -25.969 23.634 1.00 48.53 88 GLU A CA 1
ATOM 706 C C . GLU A 1 88 ? 9.049 -26.510 24.528 1.00 48.53 88 GLU A C 1
ATOM 708 O O . GLU A 1 88 ? 8.182 -27.244 24.048 1.00 48.53 88 GLU A O 1
ATOM 713 N N . GLY A 1 89 ? 9.011 -26.126 25.810 1.00 45.41 89 GLY A N 1
ATOM 714 C CA . GLY A 1 89 ? 7.964 -26.545 26.750 1.00 45.41 89 GLY A CA 1
ATOM 715 C C . GLY A 1 89 ? 6.696 -25.688 26.687 1.00 45.41 89 GLY A C 1
ATOM 716 O O . GLY A 1 89 ? 5.586 -26.207 26.796 1.00 45.41 89 GLY A O 1
ATOM 717 N N . PHE A 1 90 ? 6.847 -24.384 26.432 1.00 46.09 90 PHE A N 1
ATOM 718 C CA . PHE A 1 90 ? 5.775 -23.405 26.643 1.00 46.09 90 PHE A CA 1
ATOM 719 C C . PHE A 1 90 ? 4.594 -23.549 25.669 1.00 46.09 90 PHE A C 1
ATOM 721 O O . PHE A 1 90 ? 3.440 -23.391 26.053 1.00 46.09 90 PHE A O 1
ATOM 728 N N . PHE A 1 91 ? 4.844 -23.920 24.409 1.00 50.44 91 PHE A N 1
ATOM 729 C CA . PHE A 1 91 ? 3.771 -24.009 23.409 1.00 50.44 91 PHE A CA 1
ATOM 730 C C . PHE A 1 91 ? 2.956 -25.307 23.477 1.00 50.44 91 PHE A C 1
ATOM 732 O O . PHE A 1 91 ? 1.797 -25.318 23.062 1.00 50.44 91 PHE A O 1
ATOM 739 N N . LYS A 1 92 ? 3.523 -26.409 23.988 1.00 52.81 92 LYS A N 1
ATOM 740 C CA . LYS A 1 92 ? 2.794 -27.686 24.095 1.00 52.81 92 LYS A CA 1
ATOM 741 C C . LYS A 1 92 ? 1.842 -27.700 25.280 1.00 52.81 92 LYS A C 1
ATOM 743 O O . LYS A 1 92 ? 0.728 -28.205 25.148 1.00 52.81 92 LYS A O 1
ATOM 748 N N . GLU A 1 93 ? 2.269 -27.169 26.421 1.00 53.28 93 GLU A N 1
ATOM 749 C CA . GLU A 1 93 ? 1.449 -27.168 27.632 1.00 53.28 93 GLU A CA 1
ATOM 750 C C . GLU A 1 93 ? 0.241 -26.239 27.491 1.00 53.28 93 GLU A C 1
ATOM 752 O O . GLU A 1 93 ? -0.879 -26.680 27.747 1.00 53.28 93 GLU A O 1
ATOM 757 N N . ASP A 1 94 ? 0.422 -25.027 26.957 1.00 58.25 94 ASP A N 1
ATOM 758 C CA . ASP A 1 94 ? -0.690 -24.095 26.728 1.00 58.25 94 ASP A CA 1
ATOM 759 C C . ASP A 1 94 ? -1.652 -24.567 25.626 1.00 58.25 94 ASP A C 1
ATOM 761 O O . ASP A 1 94 ? -2.865 -24.404 25.759 1.00 58.25 94 ASP A O 1
ATOM 765 N N . TYR A 1 95 ? -1.162 -25.228 24.569 1.00 57.19 95 TYR A N 1
ATOM 766 C CA . TYR A 1 95 ? -2.029 -25.820 23.542 1.00 57.19 95 TYR A CA 1
ATOM 767 C C . TYR A 1 95 ? -2.865 -26.982 24.097 1.00 57.19 95 TYR A C 1
ATOM 769 O O . TYR A 1 95 ? -4.077 -27.046 23.876 1.00 57.19 95 TYR A O 1
ATOM 777 N N . ASN A 1 96 ? -2.245 -27.876 24.874 1.00 60.38 96 ASN A N 1
ATOM 778 C CA . ASN A 1 96 ? -2.955 -28.969 25.536 1.00 60.38 96 ASN A CA 1
ATOM 779 C C . ASN A 1 96 ? -3.954 -28.444 26.569 1.00 60.38 96 ASN A C 1
ATOM 781 O O . ASN A 1 96 ? -5.040 -29.004 26.695 1.00 60.38 96 ASN A O 1
ATOM 785 N N . ARG A 1 97 ? -3.627 -27.361 27.279 1.00 61.84 97 ARG A N 1
ATOM 786 C CA . ARG A 1 97 ? -4.533 -26.699 28.218 1.00 61.84 97 ARG A CA 1
ATOM 787 C C . ARG A 1 97 ? -5.732 -26.070 27.508 1.00 61.84 97 ARG A C 1
ATOM 789 O O . ARG A 1 97 ? -6.861 -26.355 27.885 1.00 61.84 97 ARG A O 1
ATOM 796 N N . LEU A 1 98 ? -5.509 -25.322 26.428 1.00 60.28 98 LEU A N 1
ATOM 797 C CA . LEU A 1 98 ? -6.568 -24.720 25.608 1.00 60.28 98 LEU A CA 1
ATOM 798 C C . LEU A 1 98 ? -7.509 -25.760 24.993 1.00 60.28 98 LEU A C 1
ATOM 800 O O . LEU A 1 98 ? -8.717 -25.544 24.953 1.00 60.28 98 LEU A O 1
ATOM 804 N N . ILE A 1 99 ? -6.986 -26.901 24.542 1.00 60.72 99 ILE A N 1
ATOM 805 C CA . ILE A 1 99 ? -7.824 -28.005 24.058 1.00 60.72 99 ILE A CA 1
ATOM 806 C C . ILE A 1 99 ? -8.552 -28.687 25.220 1.00 60.72 99 ILE A C 1
ATOM 808 O O . ILE A 1 99 ? -9.721 -29.047 25.086 1.00 60.72 99 ILE A O 1
ATOM 812 N N . ASN A 1 100 ? -7.896 -28.866 26.368 1.00 60.50 100 ASN A N 1
ATOM 813 C CA . ASN A 1 100 ? -8.488 -29.562 27.508 1.00 60.50 100 ASN A CA 1
ATOM 814 C C . ASN A 1 100 ? -9.521 -28.734 28.283 1.00 60.50 100 ASN A C 1
ATOM 816 O O . ASN A 1 100 ? -10.408 -29.325 28.894 1.00 60.50 100 ASN A O 1
ATOM 820 N N . GLU A 1 101 ? -9.455 -27.407 28.240 1.00 63.91 101 GLU A N 1
ATOM 821 C CA . GLU A 1 101 ? -10.395 -26.513 28.930 1.00 63.91 101 GLU A CA 1
ATOM 822 C C . GLU A 1 101 ? -11.589 -26.100 28.048 1.00 63.91 101 GLU A C 1
ATOM 824 O O . GLU A 1 101 ? -12.547 -25.514 28.547 1.00 63.91 101 GLU A O 1
ATOM 829 N N . ASN A 1 102 ? -11.570 -26.417 26.748 1.00 62.78 102 ASN A N 1
ATOM 830 C CA . ASN A 1 102 ? -12.574 -25.953 25.791 1.00 62.78 102 ASN A CA 1
ATOM 831 C C . ASN A 1 102 ? -13.336 -27.133 25.164 1.00 62.78 102 ASN A C 1
ATOM 833 O O . ASN A 1 102 ? -12.930 -27.706 24.149 1.00 62.78 102 ASN A O 1
ATOM 837 N N . ASP A 1 103 ? -14.456 -27.515 25.783 1.00 71.56 103 ASP A N 1
ATOM 838 C CA . ASP A 1 103 ? -15.242 -28.696 25.390 1.00 71.56 103 ASP A CA 1
ATOM 839 C C . ASP A 1 103 ? -15.740 -28.644 23.935 1.00 71.56 103 ASP A C 1
ATOM 841 O O . ASP A 1 103 ? -15.775 -29.673 23.258 1.00 71.56 103 ASP A O 1
ATOM 845 N N . PHE A 1 104 ? -16.004 -27.444 23.409 1.00 71.81 104 PHE A N 1
ATOM 846 C CA . PHE A 1 104 ? -16.356 -27.234 22.003 1.00 71.81 104 PHE A CA 1
ATOM 847 C C . PHE A 1 104 ? -15.238 -27.673 21.039 1.00 71.81 104 PHE A C 1
ATOM 849 O O . PHE A 1 104 ? -15.493 -28.308 20.009 1.00 71.81 104 PHE A O 1
ATOM 856 N N . LEU A 1 105 ? -13.978 -27.373 21.376 1.00 67.81 105 LEU A N 1
ATOM 857 C CA . LEU A 1 105 ? -12.827 -27.758 20.555 1.00 67.81 105 LEU A CA 1
ATOM 858 C C . LEU A 1 105 ? -12.591 -29.269 20.603 1.00 67.81 105 LEU A C 1
ATOM 860 O O . LEU A 1 105 ? -12.290 -29.871 19.571 1.00 67.81 105 LEU A O 1
ATOM 864 N N . LYS A 1 106 ? -12.792 -29.904 21.764 1.00 70.69 106 LYS A N 1
ATOM 865 C CA . LYS A 1 106 ? -12.709 -31.369 21.890 1.00 70.69 106 LYS A CA 1
ATOM 866 C C . LYS A 1 106 ? -13.736 -32.077 21.017 1.00 70.69 106 LYS A C 1
ATOM 868 O O . LYS A 1 106 ? -13.403 -33.072 20.374 1.00 70.69 106 LYS A O 1
ATOM 873 N N . GLU A 1 107 ? -14.974 -31.591 21.011 1.00 74.12 107 GLU A N 1
ATOM 874 C CA . GLU A 1 107 ? -16.053 -32.183 20.221 1.00 74.12 107 GLU A CA 1
ATOM 875 C C . GLU A 1 107 ? -15.784 -32.031 18.720 1.00 74.12 107 GLU A C 1
ATOM 877 O O . GLU A 1 107 ? -15.800 -33.020 17.987 1.00 74.12 107 GLU A O 1
ATOM 882 N N . THR A 1 108 ? -15.370 -30.836 18.293 1.00 76.69 108 THR A N 1
ATOM 883 C CA . THR A 1 108 ? -15.002 -30.563 16.895 1.00 76.69 108 THR A CA 1
ATOM 884 C C . THR A 1 108 ? -13.850 -31.455 16.416 1.00 76.69 108 THR A C 1
ATOM 886 O O . THR A 1 108 ? -13.926 -32.048 15.339 1.00 76.69 108 THR A O 1
ATOM 889 N N . ILE A 1 109 ? -12.785 -31.602 17.214 1.00 79.62 109 ILE A N 1
ATOM 890 C CA . ILE A 1 109 ? -11.644 -32.466 16.869 1.00 79.62 109 ILE A CA 1
ATOM 891 C C . ILE A 1 109 ? -12.079 -33.934 16.800 1.00 79.62 109 ILE A C 1
ATOM 893 O O . ILE A 1 109 ? -11.687 -34.652 15.877 1.00 79.62 109 ILE A O 1
ATOM 897 N N . ARG A 1 110 ? -12.916 -34.390 17.740 1.00 78.06 110 ARG A N 1
ATOM 898 C CA . ARG A 1 110 ? -13.435 -35.762 17.751 1.00 78.06 110 ARG A CA 1
ATOM 899 C C . ARG A 1 110 ? -14.240 -36.068 16.491 1.00 78.06 110 ARG A C 1
ATOM 901 O O . ARG A 1 110 ? -14.074 -37.144 15.919 1.00 78.06 110 ARG A O 1
ATOM 908 N N . ASP A 1 111 ? -15.090 -35.151 16.054 1.00 80.69 111 ASP A N 1
ATOM 909 C CA . ASP A 1 111 ? -15.923 -35.371 14.874 1.00 80.69 111 ASP A CA 1
ATOM 910 C C . ASP A 1 111 ? -15.115 -35.314 13.576 1.00 80.69 111 ASP A C 1
ATOM 912 O O . ASP A 1 111 ? -15.314 -36.155 12.697 1.00 80.69 111 ASP A O 1
ATOM 916 N N . LEU A 1 112 ? -14.114 -34.434 13.491 1.00 79.69 112 LEU A N 1
ATOM 917 C CA . LEU A 1 112 ? -13.155 -34.441 12.382 1.00 79.69 112 LEU A CA 1
ATOM 918 C C . LEU A 1 112 ? -12.373 -35.760 12.306 1.00 79.69 112 LEU A C 1
ATOM 920 O O . LEU A 1 112 ? -12.219 -36.316 11.218 1.00 79.69 112 LEU A O 1
ATOM 924 N N . LEU A 1 113 ? -11.927 -36.298 13.445 1.00 79.75 113 LEU A N 1
ATOM 925 C CA . LEU A 1 113 ? -11.222 -37.582 13.495 1.00 79.75 113 LEU A CA 1
ATOM 926 C C . LEU A 1 113 ? -12.121 -38.754 13.082 1.00 79.75 113 LEU A C 1
ATOM 928 O O . LEU A 1 113 ? -11.672 -39.616 12.331 1.00 79.75 113 LEU A O 1
ATOM 932 N N . LYS A 1 114 ? -13.395 -38.774 13.495 1.00 76.69 114 LYS A N 1
ATOM 933 C CA . LYS A 1 114 ? -14.356 -39.794 13.034 1.00 76.69 114 LYS A CA 1
ATOM 934 C C . LYS A 1 114 ? -14.538 -39.757 11.518 1.00 76.69 114 LYS A C 1
ATOM 936 O O . LYS A 1 114 ? -14.559 -40.809 10.888 1.00 76.69 114 LYS A O 1
ATOM 941 N N . ILE A 1 115 ? -14.646 -38.564 10.931 1.00 75.75 115 ILE A N 1
ATOM 942 C CA . ILE A 1 115 ? -14.786 -38.397 9.476 1.00 75.75 115 ILE A CA 1
ATOM 943 C C . ILE A 1 115 ? -13.528 -38.881 8.748 1.00 75.75 115 ILE A C 1
ATOM 945 O O . ILE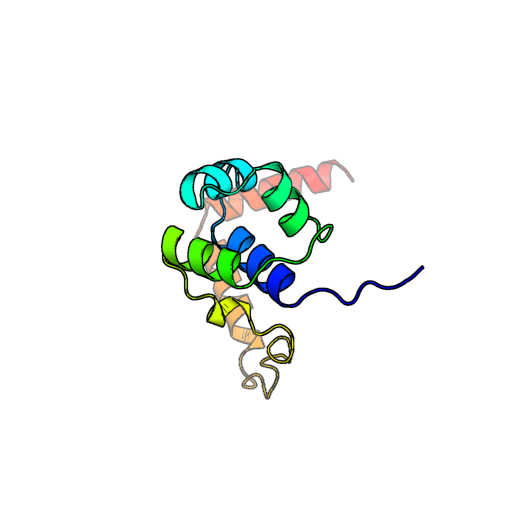 A 1 115 ? -13.634 -39.489 7.684 1.00 75.75 115 ILE A O 1
ATOM 949 N N . LEU A 1 116 ? -12.346 -38.612 9.306 1.00 73.19 116 LEU A N 1
ATOM 950 C CA . LEU A 1 116 ? -11.076 -39.015 8.709 1.00 73.19 116 LEU A CA 1
ATOM 951 C C . LEU A 1 116 ? -10.894 -40.540 8.734 1.00 73.19 116 LEU A C 1
ATOM 953 O O . LEU A 1 116 ? -10.492 -41.121 7.732 1.00 73.19 116 LEU A O 1
ATOM 957 N N . VAL A 1 117 ? -11.235 -41.181 9.857 1.00 72.81 117 VAL A N 1
ATOM 958 C CA . VAL A 1 117 ? -11.148 -42.641 10.022 1.00 72.81 117 VAL A CA 1
ATOM 959 C C . VAL A 1 117 ? -12.211 -43.364 9.196 1.00 72.81 117 VAL A C 1
ATOM 961 O O . VAL A 1 117 ? -11.929 -44.422 8.660 1.00 72.81 117 VAL A O 1
ATOM 964 N N . ALA A 1 118 ? -13.403 -42.788 9.017 1.00 66.50 118 ALA A N 1
ATOM 965 C CA . ALA A 1 118 ? -14.452 -43.379 8.179 1.00 66.50 118 ALA A CA 1
ATOM 966 C C . ALA A 1 118 ? -14.157 -43.328 6.664 1.00 66.50 118 ALA A C 1
ATOM 968 O O . ALA A 1 118 ? -14.910 -43.904 5.879 1.00 66.50 118 ALA A O 1
ATOM 969 N N . LYS A 1 119 ? -13.110 -42.605 6.239 1.00 58.44 119 LYS A N 1
ATOM 970 C CA . LYS A 1 119 ? -12.661 -42.511 4.838 1.00 58.44 119 LYS A CA 1
ATOM 971 C C . LYS A 1 119 ? -11.440 -43.387 4.517 1.00 58.44 119 LYS A C 1
ATOM 973 O O . LYS A 1 119 ? -11.011 -43.379 3.363 1.00 58.44 119 LYS A O 1
ATOM 978 N N . LEU A 1 120 ? -10.891 -44.089 5.510 1.00 54.84 120 LEU A N 1
ATOM 979 C CA . LEU A 1 120 ? -9.837 -45.102 5.370 1.00 54.84 120 LEU A CA 1
ATOM 980 C C . LEU A 1 120 ? -10.458 -46.501 5.402 1.00 54.84 120 LEU A C 1
ATOM 982 O O . LEU A 1 120 ? -9.959 -47.355 4.641 1.00 54.84 120 LEU A O 1
#

Foldseek 3Di:
DPPDPQALQLQLVLVVLVVVVDPCSLVVLCVQLVDDSVVVVCSPVVVDPDDPVSVVSSCVSVVHDSVVRNPPPPVVPDPPPDDPPCVVPPPVVVVVVVCVVDVVNVVVVVVVVVVVVVVD

pLDDT: mean 75.15, std 18.8, range [35.12, 95.81]

Radius of gyration: 22.21 Å; chains: 1; bounding box: 37×56×48 Å